Protein AF-A0A2P5FVZ5-F1 (afdb_monomer_lite)

Sequence (136 aa):
MAKGSSAVVSTIKAYTLPLVLFFGALFYQVVLIPKSFPPSHYDVLQIKKSSSMEEVNEAYEKLSSKWNSDAEVLVTHEFIKVRYAYELLTNPSWKKNYDIFGIEEQIDVLEKAKEQFVGRKFSSLELPLLDSVLPA

Foldseek 3Di:
DPPPPVVVVVVCVVCVVVVVVVVVVVVCCVPVVVVPDDQDLCVLLPHDLPDDLVSLVVSLCVVVVVLVVDQADADALSNLSNLVSSVQCNDPVSSVCCVVPVDDPCVVLSVVLCVVRGRHGPVPDDPPSSVVRDDD

Organism: Trema orientale (NCBI:txid63057)

InterPro domains:
  IPR001623 DnaJ domain [PF00226] (41-99)
  IPR001623 DnaJ domain [PS50076] (40-102)
  IPR001623 DnaJ domain [cd06257] (41-91)
  IPR018253 DnaJ domain, conserved site [PS00636] (79-98)
  IPR036869 Chaperone J-domain superfamily [G3DSA:1.10.287.110] (34-123)
  IPR036869 Chaperone J-domain superfamily [SSF46565] (29-103)
  IPR052448 DnaJ Homolog Subfamily C Member 16 [PTHR44303] (14-132)

Radius of gyration: 25.11 Å; chains: 1; bounding box: 48×31×86 Å

pLDDT: mean 78.77, std 11.86, range [45.69, 94.5]

Secondary structure (DSSP, 8-state):
--HHHHHHHHHHHHHHHHHHHHHHHHHHHHHHGGGSSPPPHHHHT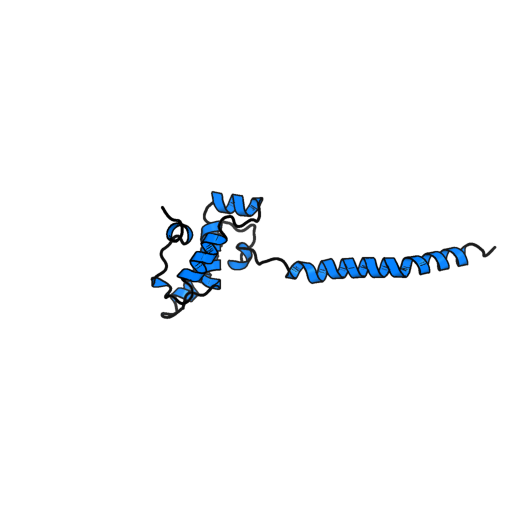T--TT--HHHHHHHHHHHHHHHHTSTT-B--HHHHHHHHHHHHHHSHHHHHHHHHH---TTHHHHHHHHHHHTTSBGGG--SSHHHHHS--

Structure (mmCIF, N/CA/C/O backbone):
data_AF-A0A2P5FVZ5-F1
#
_entry.id   AF-A0A2P5FVZ5-F1
#
loop_
_atom_site.group_PDB
_atom_site.id
_atom_site.type_symbol
_atom_site.label_atom_id
_atom_site.label_alt_id
_atom_site.label_comp_id
_atom_site.label_asym_id
_atom_site.label_entity_id
_atom_site.label_seq_id
_atom_site.pdbx_PDB_ins_code
_atom_site.Cartn_x
_atom_site.Cartn_y
_atom_site.Cartn_z
_atom_site.occupancy
_atom_site.B_iso_or_equiv
_atom_site.auth_seq_id
_atom_site.auth_comp_id
_atom_site.auth_asym_id
_atom_site.auth_atom_id
_atom_site.pdbx_PDB_model_num
ATOM 1 N N . MET A 1 1 ? 25.393 8.615 -63.261 1.00 45.69 1 MET A N 1
ATOM 2 C CA . MET A 1 1 ? 25.422 8.911 -61.809 1.00 45.69 1 MET A CA 1
ATOM 3 C C . MET A 1 1 ? 24.316 8.106 -61.120 1.00 45.69 1 MET A C 1
ATOM 5 O O . MET A 1 1 ? 23.171 8.505 -61.214 1.00 45.69 1 MET A O 1
ATOM 9 N N . ALA A 1 2 ? 24.607 6.949 -60.508 1.00 53.53 2 ALA A N 1
ATOM 10 C CA . ALA A 1 2 ? 23.589 6.137 -59.802 1.00 53.53 2 ALA A CA 1
ATOM 11 C C . ALA A 1 2 ? 24.167 5.298 -58.639 1.00 53.53 2 ALA A C 1
ATOM 13 O O . ALA A 1 2 ? 23.604 4.283 -58.246 1.00 53.53 2 ALA A O 1
ATOM 14 N N . LYS A 1 3 ? 25.323 5.689 -58.083 1.00 53.91 3 LYS A N 1
ATOM 15 C CA . LYS A 1 3 ? 26.037 4.883 -57.073 1.00 53.91 3 LYS A CA 1
ATOM 16 C C . LYS A 1 3 ? 25.530 5.108 -55.636 1.00 53.91 3 LYS A C 1
ATOM 18 O O . LYS A 1 3 ? 25.760 4.270 -54.776 1.00 53.91 3 LYS A O 1
ATOM 23 N N . GLY A 1 4 ? 24.803 6.205 -55.390 1.00 57.62 4 GLY A N 1
ATOM 24 C CA . GLY A 1 4 ? 24.310 6.580 -54.057 1.00 57.62 4 GLY A CA 1
ATOM 25 C C . GLY A 1 4 ? 23.081 5.800 -53.577 1.00 57.62 4 GLY A C 1
ATOM 26 O O . GLY A 1 4 ? 22.993 5.495 -52.396 1.00 57.62 4 GLY A O 1
ATOM 27 N N . SER A 1 5 ? 22.165 5.418 -54.479 1.00 59.81 5 SER A N 1
ATOM 28 C CA . SER A 1 5 ? 20.884 4.777 -54.120 1.00 59.81 5 SER A CA 1
ATOM 29 C C . SER A 1 5 ? 21.044 3.322 -53.652 1.00 59.81 5 SER A C 1
ATOM 31 O O . SER A 1 5 ? 20.400 2.899 -52.697 1.00 59.81 5 SER A O 1
ATOM 33 N N . SER A 1 6 ? 21.967 2.561 -54.248 1.00 61.28 6 SER A N 1
ATOM 34 C CA . SER A 1 6 ? 22.202 1.167 -53.843 1.00 61.28 6 SER A CA 1
ATOM 35 C C . SER A 1 6 ? 22.871 1.049 -52.470 1.00 61.28 6 SER A C 1
ATOM 37 O O . SER A 1 6 ? 22.603 0.089 -51.754 1.00 61.28 6 SER A O 1
ATOM 39 N N . ALA A 1 7 ? 23.731 2.003 -52.098 1.00 63.78 7 ALA A N 1
ATOM 40 C CA . ALA A 1 7 ? 24.428 1.977 -50.815 1.00 63.78 7 ALA A CA 1
ATOM 41 C C . ALA A 1 7 ? 23.463 2.247 -49.652 1.00 63.78 7 ALA A C 1
ATOM 43 O O . ALA A 1 7 ? 23.459 1.498 -48.681 1.00 63.78 7 ALA A O 1
ATOM 44 N N . VAL A 1 8 ? 22.580 3.247 -49.785 1.00 71.81 8 VAL A N 1
ATOM 45 C CA . VAL A 1 8 ? 21.575 3.555 -48.752 1.00 71.81 8 VAL A CA 1
ATOM 46 C C . VAL A 1 8 ? 20.582 2.411 -48.545 1.00 71.81 8 VAL A C 1
ATOM 48 O O . VAL A 1 8 ? 20.258 2.102 -47.404 1.00 71.81 8 VAL A O 1
ATOM 51 N N . VAL A 1 9 ? 20.160 1.713 -49.605 1.00 71.81 9 VAL A N 1
ATOM 52 C CA . VAL A 1 9 ? 19.244 0.561 -49.493 1.00 71.81 9 VAL A CA 1
ATOM 53 C C . VAL A 1 9 ? 19.888 -0.606 -48.734 1.00 71.81 9 VAL A C 1
ATOM 55 O O . VAL A 1 9 ? 19.224 -1.240 -47.912 1.00 71.81 9 VAL A O 1
ATOM 58 N N . SER A 1 10 ? 21.175 -0.877 -48.964 1.00 71.06 10 SER A N 1
ATOM 59 C CA . SER A 1 10 ? 21.912 -1.921 -48.238 1.00 71.06 10 SER A CA 1
ATOM 60 C C . SER A 1 10 ? 22.094 -1.574 -46.760 1.00 71.06 10 SER A C 1
ATOM 62 O O . SER A 1 10 ? 21.882 -2.427 -45.898 1.00 71.06 10 SER A O 1
ATOM 64 N N . THR A 1 11 ? 22.402 -0.311 -46.460 1.00 76.38 11 THR A N 1
ATOM 65 C CA . THR A 1 11 ? 22.504 0.194 -45.086 1.00 76.38 11 THR A CA 1
ATOM 66 C C . THR A 1 11 ? 21.164 0.070 -44.353 1.00 76.38 11 THR A C 1
ATOM 68 O O . THR A 1 11 ? 21.115 -0.468 -43.252 1.00 76.38 11 THR A O 1
ATOM 71 N N . ILE A 1 12 ? 20.051 0.465 -44.980 1.00 80.12 12 ILE A N 1
ATOM 72 C CA . ILE A 1 12 ? 18.708 0.369 -44.380 1.00 80.12 12 ILE A CA 1
ATOM 73 C C . ILE A 1 12 ? 18.360 -1.083 -44.023 1.00 80.12 12 ILE A C 1
ATOM 75 O O . ILE A 1 12 ? 17.894 -1.349 -42.915 1.00 80.12 12 ILE A O 1
ATOM 79 N N . LYS A 1 13 ? 18.633 -2.042 -44.917 1.00 77.81 13 LYS A N 1
ATOM 80 C CA . LYS A 1 13 ? 18.353 -3.467 -44.666 1.00 77.81 13 LYS A CA 1
ATOM 81 C C . LYS A 1 13 ? 19.178 -4.039 -43.509 1.00 77.81 13 LYS A C 1
ATOM 83 O O . LYS A 1 13 ? 18.634 -4.807 -42.721 1.00 77.81 13 LYS A O 1
ATOM 88 N N . ALA A 1 14 ? 20.442 -3.633 -43.369 1.00 83.69 14 ALA A N 1
ATOM 89 C CA . ALA A 1 14 ? 21.309 -4.082 -42.276 1.00 83.69 14 ALA A CA 1
ATOM 90 C C . ALA A 1 14 ? 20.817 -3.607 -40.896 1.00 83.69 14 ALA A C 1
ATOM 92 O O . ALA A 1 14 ? 20.914 -4.349 -39.921 1.00 83.69 14 ALA A O 1
ATOM 93 N N . TYR A 1 15 ? 20.238 -2.403 -40.820 1.00 87.06 15 TYR A N 1
ATOM 94 C CA . TYR A 1 15 ? 19.726 -1.843 -39.565 1.00 87.06 15 TYR A CA 1
ATOM 95 C C . TYR A 1 15 ? 18.240 -2.119 -39.308 1.00 87.06 15 TYR A C 1
ATOM 97 O O . TYR A 1 15 ? 17.776 -1.903 -38.194 1.00 87.06 15 TYR A O 1
ATOM 105 N N . THR A 1 16 ? 17.491 -2.645 -40.283 1.00 89.94 16 THR A N 1
ATOM 106 C CA . THR A 1 16 ? 16.055 -2.938 -40.107 1.00 89.94 16 THR A CA 1
ATOM 107 C C . THR A 1 16 ? 15.824 -3.971 -39.003 1.00 89.94 16 THR A C 1
ATOM 109 O O . THR A 1 16 ? 14.971 -3.771 -38.144 1.00 89.94 16 THR A O 1
ATOM 112 N N . LEU A 1 17 ? 16.609 -5.053 -38.981 1.00 90.88 17 LEU A N 1
ATOM 113 C CA . LEU A 1 17 ? 16.480 -6.104 -37.970 1.00 90.88 17 LEU A CA 1
ATOM 114 C C . LEU A 1 17 ? 16.779 -5.608 -36.540 1.00 90.88 17 LEU A C 1
ATOM 116 O O . LEU A 1 17 ? 15.910 -5.775 -35.684 1.00 90.88 17 LEU A O 1
ATOM 120 N N . PRO A 1 18 ? 17.930 -4.967 -36.243 1.00 92.00 18 PRO A N 1
ATOM 121 C CA . PRO A 1 18 ? 18.177 -4.444 -34.901 1.00 92.00 18 PRO A CA 1
ATOM 122 C C . PRO A 1 18 ? 17.191 -3.335 -34.511 1.00 92.00 18 PRO A C 1
ATOM 124 O O . PRO A 1 18 ? 16.833 -3.245 -33.342 1.00 92.00 18 PRO A O 1
ATOM 127 N N . LEU A 1 19 ? 16.693 -2.536 -35.463 1.00 91.94 19 LEU A N 1
ATOM 128 C CA . LEU A 1 19 ? 15.691 -1.502 -35.190 1.00 91.94 19 LEU A CA 1
ATOM 129 C C . LEU A 1 19 ? 14.338 -2.107 -34.784 1.00 91.94 19 LEU A C 1
ATOM 131 O O . LEU A 1 19 ? 13.738 -1.666 -33.807 1.00 91.94 19 LEU A O 1
ATOM 135 N N . VAL A 1 20 ? 13.876 -3.145 -35.488 1.00 94.50 20 VAL A N 1
ATOM 136 C CA . VAL A 1 20 ? 12.646 -3.873 -35.129 1.00 94.50 20 VAL A CA 1
ATOM 137 C C . VAL A 1 20 ? 12.799 -4.565 -33.776 1.00 94.50 20 VAL A C 1
ATOM 139 O O . VAL A 1 20 ? 11.885 -4.495 -32.959 1.00 94.50 20 VAL A O 1
ATOM 142 N N . LEU A 1 21 ? 13.955 -5.178 -33.500 1.00 94.19 21 LEU A N 1
ATOM 143 C CA . LEU A 1 21 ? 14.230 -5.775 -32.190 1.00 94.19 21 LEU A CA 1
ATOM 144 C C . LEU A 1 21 ? 14.253 -4.723 -31.075 1.00 94.19 21 LEU A C 1
ATOM 146 O O . LEU A 1 21 ? 13.701 -4.966 -30.006 1.00 94.19 21 LEU A O 1
ATOM 150 N N . PHE A 1 22 ? 14.828 -3.546 -31.330 1.00 94.12 22 PHE A N 1
ATOM 151 C CA . PHE A 1 22 ? 14.845 -2.437 -30.380 1.00 94.12 22 PHE A CA 1
ATOM 152 C C . PHE A 1 22 ? 13.429 -1.948 -30.056 1.00 94.12 22 PHE A C 1
ATOM 154 O O . PHE A 1 22 ? 13.058 -1.885 -28.888 1.00 94.12 22 PHE A O 1
ATOM 161 N N . PHE A 1 23 ? 12.598 -1.680 -31.068 1.00 94.19 23 PHE A N 1
ATOM 162 C CA . PHE A 1 23 ? 11.208 -1.273 -30.837 1.00 94.19 23 PHE A CA 1
ATOM 163 C C . PHE A 1 23 ? 10.352 -2.386 -30.225 1.00 94.19 23 PHE A C 1
ATOM 165 O O . PHE A 1 23 ? 9.499 -2.100 -29.389 1.00 94.19 23 PHE A O 1
ATOM 172 N N . GLY A 1 24 ? 10.595 -3.647 -30.585 1.00 93.69 24 GLY A N 1
ATOM 173 C CA . GLY A 1 24 ? 9.948 -4.799 -29.959 1.00 93.69 24 GLY A CA 1
ATOM 174 C C . GLY A 1 24 ? 10.302 -4.922 -28.477 1.00 93.69 24 GLY A C 1
ATOM 175 O O . GLY A 1 24 ? 9.415 -5.134 -27.654 1.00 93.69 24 GLY A O 1
ATOM 176 N N . ALA A 1 25 ? 11.570 -4.710 -28.119 1.00 90.19 25 ALA A N 1
ATOM 177 C CA . ALA A 1 25 ? 12.020 -4.680 -26.731 1.00 90.19 25 ALA A CA 1
ATOM 178 C C . ALA A 1 25 ? 11.433 -3.485 -25.964 1.00 90.19 25 ALA A C 1
ATOM 180 O O . ALA A 1 25 ? 10.960 -3.665 -24.844 1.00 90.19 25 ALA A O 1
ATOM 181 N N . LEU A 1 26 ? 11.382 -2.293 -26.569 1.00 91.88 26 LEU A N 1
ATOM 182 C CA . LEU A 1 26 ? 10.725 -1.128 -25.965 1.00 91.88 26 LEU A CA 1
ATOM 183 C C . LEU A 1 26 ? 9.229 -1.377 -25.734 1.00 91.88 26 LEU A C 1
ATOM 185 O O . LEU A 1 26 ? 8.710 -1.077 -24.663 1.00 91.88 26 LEU A O 1
ATOM 189 N N . PHE A 1 27 ? 8.534 -1.966 -26.707 1.00 89.88 27 PHE A N 1
ATOM 190 C CA . PHE A 1 27 ? 7.123 -2.320 -26.568 1.00 89.88 27 PHE A CA 1
ATOM 191 C C . PHE A 1 27 ? 6.909 -3.372 -25.474 1.00 89.88 27 PHE A C 1
ATOM 193 O O . PHE A 1 27 ? 6.020 -3.218 -24.637 1.00 89.88 27 PHE A O 1
ATOM 200 N N . TYR A 1 28 ? 7.762 -4.400 -25.432 1.00 86.88 28 TYR A N 1
ATOM 201 C CA . TYR A 1 28 ? 7.768 -5.409 -24.373 1.00 86.88 28 TYR A CA 1
ATOM 202 C C . TYR A 1 28 ? 7.928 -4.753 -22.997 1.00 86.88 28 TYR A C 1
ATOM 204 O O . TYR A 1 28 ? 7.148 -5.026 -22.087 1.00 86.88 28 TYR A O 1
ATOM 212 N N . GLN A 1 29 ? 8.889 -3.838 -22.854 1.00 85.50 29 GLN A N 1
ATOM 213 C CA . GLN A 1 29 ? 9.106 -3.104 -21.612 1.00 85.50 29 GLN A CA 1
ATOM 214 C C . GLN A 1 29 ? 7.876 -2.279 -21.211 1.00 85.50 29 GLN A C 1
ATOM 216 O O . GLN A 1 29 ? 7.427 -2.368 -20.073 1.00 85.50 29 GLN A O 1
ATOM 221 N N . VAL A 1 30 ? 7.283 -1.520 -22.134 1.00 84.88 30 VAL A N 1
ATOM 222 C CA . VAL A 1 30 ? 6.138 -0.647 -21.824 1.00 84.88 30 VAL A CA 1
ATOM 223 C C . VAL A 1 30 ? 4.864 -1.435 -21.504 1.00 84.88 30 VAL A C 1
ATOM 225 O O . VAL A 1 30 ? 4.095 -1.008 -20.648 1.00 84.88 30 VAL A O 1
ATOM 228 N N . VAL A 1 31 ? 4.619 -2.573 -22.159 1.00 82.88 31 VAL A N 1
ATOM 229 C CA . VAL A 1 31 ? 3.350 -3.312 -22.016 1.00 82.88 31 VAL A CA 1
ATOM 230 C C . VAL A 1 31 ? 3.402 -4.384 -20.930 1.00 82.88 31 VAL A C 1
ATOM 232 O O . VAL A 1 31 ? 2.395 -4.612 -20.257 1.00 82.88 31 VAL A O 1
ATOM 235 N N . LEU A 1 32 ? 4.548 -5.038 -20.722 1.00 71.44 32 LEU A N 1
ATOM 236 C CA . LEU A 1 32 ? 4.638 -6.171 -19.793 1.00 71.44 32 LEU A CA 1
ATOM 237 C C . LEU A 1 32 ? 5.170 -5.795 -18.411 1.00 71.44 32 LEU A C 1
ATOM 239 O O . LEU A 1 32 ? 4.754 -6.407 -17.432 1.00 71.44 32 LEU A O 1
ATOM 243 N N . ILE A 1 33 ? 6.018 -4.769 -18.289 1.00 66.81 33 ILE A N 1
ATOM 244 C CA . ILE A 1 33 ? 6.546 -4.337 -16.985 1.00 66.81 33 ILE A CA 1
ATOM 245 C C . ILE A 1 33 ? 5.496 -3.690 -16.059 1.00 66.81 33 ILE A C 1
ATOM 247 O O . ILE A 1 33 ? 5.558 -3.978 -14.862 1.00 66.81 33 ILE A O 1
ATOM 251 N N . PRO A 1 34 ? 4.511 -2.875 -16.505 1.00 62.62 34 PRO A N 1
ATOM 252 C CA . PRO A 1 34 ? 3.636 -2.168 -15.561 1.00 62.62 34 PRO A CA 1
ATOM 253 C C . PRO A 1 34 ? 2.726 -3.098 -14.745 1.00 62.62 34 PRO A C 1
ATOM 255 O O . PRO A 1 34 ? 2.198 -2.682 -13.721 1.00 62.62 34 PRO A O 1
ATOM 258 N N . LYS A 1 35 ? 2.549 -4.359 -15.163 1.00 60.66 35 LYS A N 1
ATOM 259 C CA . LYS A 1 35 ? 1.784 -5.374 -14.418 1.00 60.66 35 LYS A CA 1
ATOM 260 C C . LYS A 1 35 ? 2.607 -6.114 -13.355 1.00 60.66 35 LYS A C 1
ATOM 262 O O . LYS A 1 35 ? 2.028 -6.888 -12.601 1.00 60.66 35 LYS A O 1
ATOM 267 N N . SER A 1 36 ? 3.922 -5.916 -13.310 1.00 59.69 36 SER A N 1
ATOM 268 C CA . SER A 1 36 ? 4.832 -6.706 -12.470 1.00 59.69 36 SER A CA 1
ATOM 269 C C . SER A 1 36 ? 5.144 -6.062 -11.121 1.00 59.69 36 SER A C 1
ATOM 271 O O . SER A 1 36 ? 5.840 -6.672 -10.312 1.00 59.69 36 SER A O 1
ATOM 273 N N . PHE A 1 37 ? 4.676 -4.835 -10.874 1.00 63.28 37 PHE A N 1
ATOM 274 C CA . PHE A 1 37 ? 4.922 -4.163 -9.604 1.00 63.28 37 PHE A CA 1
ATOM 275 C C . PHE A 1 37 ? 3.875 -4.592 -8.569 1.00 63.28 37 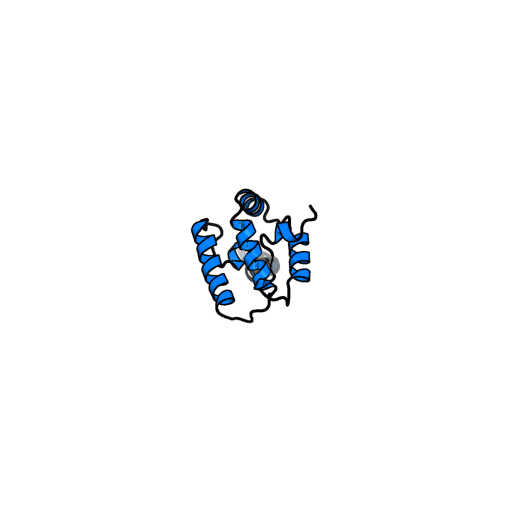PHE A C 1
ATOM 277 O O . PHE A 1 37 ? 2.684 -4.612 -8.897 1.00 63.28 37 PHE A O 1
ATOM 284 N N . PRO A 1 38 ? 4.282 -4.955 -7.339 1.00 70.44 38 PRO A N 1
ATOM 285 C CA . PRO A 1 38 ? 3.328 -5.270 -6.289 1.00 70.44 38 PRO A CA 1
ATOM 286 C C . PRO A 1 38 ? 2.417 -4.058 -6.028 1.00 70.44 38 PRO A C 1
ATOM 288 O O . PRO A 1 38 ? 2.889 -2.919 -6.095 1.00 70.44 38 PRO A O 1
ATOM 291 N N . PRO A 1 39 ? 1.118 -4.283 -5.760 1.00 77.25 39 PRO A N 1
ATOM 292 C CA . PRO A 1 39 ? 0.186 -3.201 -5.470 1.00 77.25 39 PRO A CA 1
ATOM 293 C C . PRO A 1 39 ? 0.664 -2.402 -4.256 1.00 77.25 39 PRO A C 1
ATOM 295 O O . PRO A 1 39 ? 1.031 -2.979 -3.231 1.00 77.25 39 PRO A O 1
ATOM 298 N N . SER A 1 40 ? 0.650 -1.076 -4.374 1.00 86.19 40 SER A N 1
ATOM 299 C CA . SER A 1 40 ? 1.001 -0.175 -3.278 1.00 86.19 40 SER A CA 1
ATOM 300 C C . SER A 1 40 ? -0.056 -0.219 -2.170 1.00 86.19 40 SER A C 1
ATOM 302 O O . SER A 1 40 ? -1.220 -0.516 -2.423 1.00 86.19 40 SER A O 1
ATOM 304 N N . HIS A 1 41 ? 0.293 0.174 -0.942 1.00 88.44 41 HIS A N 1
ATOM 305 C CA . HIS A 1 41 ? -0.694 0.393 0.123 1.00 88.44 41 HIS A CA 1
ATOM 306 C C . HIS A 1 41 ? -1.750 1.444 -0.236 1.00 88.44 41 HIS A C 1
ATOM 308 O O . HIS A 1 41 ? -2.891 1.342 0.212 1.00 88.44 41 HIS A O 1
ATOM 314 N N . TYR A 1 42 ? -1.402 2.405 -1.096 1.00 90.31 42 TYR A N 1
ATOM 315 C CA . TYR A 1 42 ? -2.375 3.330 -1.674 1.00 90.31 42 TYR A CA 1
ATOM 316 C C . TYR A 1 42 ? -3.378 2.592 -2.575 1.00 90.31 42 TYR A C 1
ATOM 318 O O . TYR A 1 42 ? -4.581 2.821 -2.466 1.00 90.31 42 TYR A O 1
ATOM 326 N N . ASP A 1 43 ? -2.909 1.640 -3.389 1.00 89.56 43 ASP A N 1
ATOM 327 C CA . ASP A 1 43 ? -3.763 0.819 -4.257 1.00 89.56 43 ASP A CA 1
ATOM 328 C C . ASP A 1 43 ? -4.649 -0.137 -3.445 1.00 89.56 43 ASP A C 1
ATOM 330 O O . ASP A 1 43 ? -5.808 -0.357 -3.799 1.00 89.56 43 ASP A O 1
ATOM 334 N N . VAL A 1 44 ? -4.134 -0.663 -2.325 1.00 89.81 44 VAL A N 1
ATOM 335 C CA . VAL A 1 44 ? -4.889 -1.511 -1.385 1.00 89.81 44 VAL A CA 1
ATOM 336 C C . VAL A 1 44 ? -6.079 -0.752 -0.787 1.00 89.81 44 VAL A C 1
ATOM 338 O O . VAL A 1 44 ? -7.171 -1.310 -0.683 1.00 89.81 44 VAL A O 1
ATOM 341 N N . LEU A 1 45 ? -5.896 0.526 -0.443 1.00 90.12 45 LEU A N 1
ATOM 342 C CA . LEU A 1 45 ? -6.980 1.410 0.003 1.00 90.12 45 LEU A CA 1
ATOM 343 C C . LEU A 1 45 ? -7.777 2.037 -1.154 1.00 90.12 45 LEU A C 1
ATOM 345 O O . LEU A 1 45 ? -8.755 2.735 -0.904 1.00 90.12 45 LEU A O 1
ATOM 349 N N . GLN A 1 46 ? -7.405 1.768 -2.410 1.00 89.75 46 GLN A N 1
ATOM 350 C CA . GLN A 1 46 ? -8.017 2.338 -3.618 1.00 89.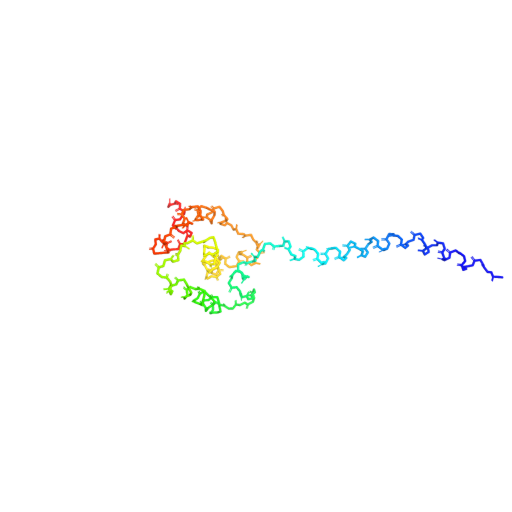75 46 GLN A CA 1
ATOM 351 C C . GLN A 1 46 ? -7.972 3.874 -3.670 1.00 89.75 46 GLN A C 1
ATOM 353 O O . GLN A 1 46 ? -8.873 4.522 -4.208 1.00 89.75 46 GLN A O 1
ATOM 358 N N . ILE A 1 47 ? -6.905 4.457 -3.128 1.00 92.56 47 ILE A N 1
ATOM 359 C CA . ILE A 1 47 ? -6.663 5.901 -3.088 1.00 92.56 47 ILE A CA 1
ATOM 360 C C . ILE A 1 47 ? -5.422 6.268 -3.903 1.00 92.56 47 ILE A C 1
ATOM 362 O O . ILE A 1 47 ? -4.631 5.417 -4.307 1.00 92.56 47 ILE A O 1
ATOM 366 N N . LYS A 1 48 ? -5.233 7.563 -4.159 1.00 89.12 48 LYS A N 1
ATOM 367 C CA . LYS A 1 48 ? -4.051 8.050 -4.879 1.00 89.12 48 LYS A CA 1
ATOM 368 C C . LYS A 1 48 ? -2.906 8.280 -3.893 1.00 89.12 48 LYS A C 1
ATOM 370 O O . LYS A 1 48 ? -3.126 8.631 -2.741 1.00 89.12 48 LYS A O 1
ATOM 375 N N . LYS A 1 49 ? -1.656 8.205 -4.361 1.00 85.00 49 LYS A N 1
ATOM 376 C CA . LYS A 1 49 ? -0.479 8.557 -3.537 1.00 85.00 49 LYS A CA 1
ATOM 377 C C . LYS A 1 49 ? -0.522 10.004 -3.006 1.00 85.00 49 LYS A C 1
ATOM 379 O O . LYS A 1 49 ? 0.063 10.305 -1.975 1.00 85.00 49 LYS A O 1
ATOM 384 N N . SER A 1 50 ? -1.234 10.899 -3.695 1.00 84.00 50 SER A N 1
ATOM 385 C CA . SER A 1 50 ? -1.442 12.295 -3.288 1.00 84.00 50 SER A CA 1
ATOM 386 C C . SER A 1 50 ? -2.622 12.504 -2.328 1.00 84.00 50 SER A C 1
ATOM 388 O O . SER A 1 50 ? -3.008 13.649 -2.108 1.00 84.00 50 SER A O 1
ATOM 390 N N . SER A 1 51 ? -3.236 11.432 -1.823 1.00 87.44 51 SER A N 1
ATOM 391 C CA . SER A 1 51 ? -4.416 11.509 -0.962 1.00 87.44 51 SER A CA 1
ATOM 392 C C . SER A 1 51 ? -4.097 12.051 0.433 1.00 87.44 51 SER A C 1
ATOM 394 O O . SER A 1 51 ? -3.030 11.775 1.005 1.00 87.44 51 SER A O 1
ATOM 396 N N . SER A 1 52 ? -5.034 12.837 0.972 1.00 90.06 52 SER A N 1
ATOM 397 C CA . SER A 1 52 ? -4.931 13.425 2.311 1.00 90.06 52 SER A CA 1
ATOM 398 C C . SER A 1 52 ? -5.226 12.393 3.406 1.00 90.06 52 SER A C 1
ATOM 400 O O . SER A 1 52 ? -5.652 11.271 3.130 1.00 90.06 52 SER A O 1
ATOM 402 N N . MET A 1 53 ? -4.979 12.759 4.667 1.00 88.62 53 MET A N 1
ATOM 403 C CA . MET A 1 53 ? -5.260 11.879 5.808 1.00 88.62 53 MET A CA 1
ATOM 404 C C . MET A 1 53 ? -6.757 11.558 5.921 1.00 88.62 53 MET A C 1
ATOM 406 O O . MET A 1 53 ? -7.144 10.443 6.265 1.00 88.62 53 MET A O 1
ATOM 410 N N . GLU A 1 54 ? -7.598 12.535 5.602 1.00 90.25 54 GLU A N 1
ATOM 411 C CA . GLU A 1 54 ? -9.051 12.413 5.630 1.00 90.25 54 GLU A CA 1
ATOM 412 C C . GLU A 1 54 ? -9.527 11.386 4.595 1.00 90.25 54 GLU A C 1
ATOM 414 O O . GLU A 1 54 ? -10.328 10.518 4.933 1.00 90.25 54 GLU A O 1
ATOM 419 N N . GLU A 1 55 ? -8.969 11.415 3.378 1.00 92.19 55 GLU A N 1
ATOM 420 C CA . GLU A 1 55 ? -9.275 10.436 2.325 1.00 92.19 55 GLU A CA 1
ATOM 421 C C . GLU A 1 55 ? -8.829 9.015 2.706 1.00 92.19 55 GLU A C 1
ATOM 423 O O . GLU A 1 55 ? -9.533 8.048 2.414 1.00 92.19 55 GLU A O 1
ATOM 428 N N . VAL A 1 56 ? -7.685 8.872 3.389 1.00 92.56 56 VAL A N 1
ATOM 429 C CA . VAL A 1 56 ? -7.219 7.575 3.921 1.00 92.56 56 VAL A CA 1
ATOM 430 C C . VAL A 1 56 ? -8.231 7.018 4.925 1.00 92.56 56 VAL A C 1
ATOM 432 O O . VAL A 1 56 ? -8.573 5.835 4.867 1.00 92.56 56 VAL A O 1
ATOM 435 N N . ASN A 1 57 ? -8.733 7.867 5.824 1.00 91.88 57 ASN A N 1
ATOM 436 C CA . ASN A 1 57 ? -9.706 7.459 6.830 1.00 91.88 57 ASN A CA 1
ATOM 437 C C . ASN A 1 57 ? -11.065 7.115 6.211 1.00 91.88 57 ASN A C 1
ATOM 439 O O . ASN A 1 57 ? -11.643 6.084 6.537 1.00 91.88 57 ASN A O 1
ATOM 443 N N . GLU A 1 58 ? -11.549 7.926 5.271 1.00 93.12 58 GLU A N 1
ATOM 444 C CA . GLU A 1 58 ? -12.804 7.663 4.561 1.00 93.12 58 GLU A CA 1
ATOM 445 C C . GLU A 1 58 ? -12.746 6.352 3.763 1.00 93.12 58 GLU A C 1
ATOM 447 O O . GLU A 1 58 ? -13.673 5.538 3.821 1.00 93.12 58 GLU A O 1
ATOM 452 N N . ALA A 1 59 ? -11.643 6.109 3.051 1.00 92.62 59 ALA A N 1
ATOM 453 C CA . ALA A 1 59 ? -11.439 4.870 2.311 1.00 92.62 59 ALA A CA 1
ATOM 454 C C . ALA A 1 59 ? -11.423 3.650 3.242 1.00 92.62 59 ALA A C 1
ATOM 456 O O . ALA A 1 59 ? -12.048 2.630 2.936 1.00 92.62 59 ALA A O 1
ATOM 457 N N . TYR A 1 60 ? -10.762 3.767 4.397 1.00 91.31 60 TYR A N 1
ATOM 458 C CA . TYR A 1 60 ? -10.754 2.715 5.405 1.00 91.31 60 TYR A CA 1
ATOM 459 C C . TYR A 1 60 ? -12.154 2.449 5.971 1.00 91.31 60 TYR A C 1
ATOM 461 O O . TYR A 1 60 ? -12.572 1.295 5.993 1.00 91.31 60 TYR A O 1
ATOM 469 N N . GLU A 1 61 ? -12.912 3.480 6.349 1.00 89.75 61 GLU A N 1
ATOM 470 C CA . GLU A 1 61 ? -14.291 3.339 6.849 1.00 89.75 61 GLU A CA 1
ATOM 471 C C . GLU A 1 61 ? -15.223 2.683 5.816 1.00 89.75 61 GLU A C 1
ATOM 473 O O . GLU A 1 61 ? -16.048 1.811 6.118 1.00 89.75 61 GLU A O 1
ATOM 478 N N . LYS A 1 62 ? -15.057 3.035 4.541 1.00 89.81 62 LYS A N 1
ATOM 479 C CA . LYS A 1 62 ? -15.809 2.419 3.443 1.00 89.81 62 LYS A CA 1
ATOM 480 C C . LYS A 1 62 ? -15.474 0.935 3.256 1.00 89.81 62 LYS A C 1
ATOM 482 O O . LYS A 1 62 ? -16.354 0.148 2.909 1.00 89.81 62 LYS A O 1
ATOM 487 N N . LEU A 1 63 ? -14.220 0.539 3.461 1.00 87.94 63 LEU A N 1
ATOM 488 C CA . LEU A 1 63 ? -13.807 -0.865 3.395 1.00 87.94 63 LEU A CA 1
ATOM 489 C C . LEU A 1 63 ? -14.224 -1.632 4.656 1.00 87.94 63 LEU A C 1
ATOM 491 O O . LEU A 1 63 ? -14.706 -2.760 4.546 1.00 87.94 63 LEU A O 1
ATOM 495 N N . SER A 1 64 ? -14.110 -1.003 5.826 1.00 82.56 64 SER A N 1
ATOM 496 C CA . SER A 1 64 ? -14.410 -1.602 7.126 1.00 82.56 64 SER A CA 1
ATOM 497 C C . SER A 1 64 ? -15.903 -1.832 7.338 1.00 82.56 64 SER A C 1
ATOM 499 O O . SER A 1 64 ? -16.299 -2.870 7.868 1.00 82.56 64 SER A O 1
ATOM 501 N N . SER A 1 65 ? -16.754 -0.922 6.865 1.00 83.25 65 SER A N 1
ATOM 502 C CA . SER A 1 65 ? -18.214 -1.064 6.937 1.00 83.25 65 SER A CA 1
ATOM 503 C C . SER A 1 65 ? -18.721 -2.343 6.264 1.00 83.25 65 SER A C 1
ATOM 505 O O . SER A 1 65 ? -19.637 -2.977 6.783 1.00 83.25 65 SER A O 1
ATOM 507 N N . LYS A 1 66 ? -18.075 -2.790 5.178 1.00 79.12 66 LYS A N 1
ATOM 508 C CA . LYS A 1 66 ? -18.395 -4.060 4.501 1.00 79.12 66 LYS A CA 1
ATOM 509 C C . LYS A 1 66 ? -18.053 -5.298 5.329 1.00 79.12 66 LYS A C 1
ATOM 511 O O . LYS A 1 66 ? -18.615 -6.359 5.087 1.00 79.12 66 LYS A O 1
ATOM 516 N N . TRP A 1 67 ? -17.102 -5.194 6.252 1.00 76.94 67 TRP A N 1
ATOM 517 C CA . TRP A 1 67 ? -16.708 -6.304 7.121 1.00 76.94 67 TRP A CA 1
ATOM 518 C C . TRP A 1 67 ? -17.525 -6.335 8.406 1.00 76.94 67 TRP A C 1
ATOM 520 O O . TRP A 1 67 ? -17.817 -7.408 8.916 1.00 76.94 67 TRP A O 1
ATOM 530 N N . ASN A 1 68 ? -17.926 -5.162 8.899 1.00 67.06 68 ASN A N 1
ATOM 531 C CA . ASN A 1 68 ? -18.767 -5.026 10.086 1.00 67.06 68 ASN A CA 1
ATOM 532 C C . ASN A 1 68 ? -20.244 -5.375 9.828 1.00 67.06 68 ASN A C 1
ATOM 534 O O . ASN A 1 68 ? -20.977 -5.627 10.781 1.00 67.06 68 ASN A O 1
ATOM 538 N N . SER A 1 69 ? -20.701 -5.380 8.570 1.00 68.75 69 SER A N 1
ATOM 539 C CA . SER A 1 69 ? -22.087 -5.724 8.226 1.00 68.75 69 SER A CA 1
ATOM 540 C C . SER A 1 69 ? -22.384 -7.226 8.241 1.00 68.75 69 SER A C 1
ATOM 542 O O . SER A 1 69 ? -23.546 -7.595 8.380 1.00 68.75 69 SER A O 1
ATOM 544 N N . ASP A 1 70 ? -21.364 -8.080 8.109 1.00 56.94 70 ASP A N 1
ATOM 545 C CA . ASP A 1 70 ? -21.515 -9.538 8.108 1.00 56.94 70 ASP A CA 1
ATOM 546 C C . ASP A 1 70 ? -20.942 -10.138 9.398 1.00 56.94 70 ASP A C 1
ATOM 548 O O . ASP A 1 70 ? -19.750 -10.053 9.690 1.00 56.94 70 ASP A O 1
ATOM 552 N N . ALA A 1 71 ? -21.802 -10.793 10.177 1.00 56.44 71 ALA A N 1
ATOM 553 C CA . ALA A 1 71 ? -21.479 -11.323 11.503 1.00 56.44 71 ALA A CA 1
ATOM 554 C C . ALA A 1 71 ? -20.439 -12.473 11.511 1.00 56.44 71 ALA A C 1
ATOM 556 O O . ALA A 1 71 ? -20.011 -12.903 12.583 1.00 56.44 71 ALA A O 1
ATOM 557 N N . GLU A 1 72 ? -20.006 -12.967 10.344 1.00 58.41 72 GLU A N 1
ATOM 558 C CA . GLU A 1 72 ? -19.076 -14.100 10.205 1.00 58.41 72 GLU A CA 1
ATOM 559 C C . GLU A 1 72 ? -17.961 -13.874 9.168 1.00 58.41 72 GLU A C 1
ATOM 561 O O . GLU A 1 72 ? -17.467 -14.824 8.558 1.00 58.41 72 GLU A O 1
ATOM 566 N N . VAL A 1 73 ? -17.508 -12.633 8.959 1.00 65.19 73 VAL A N 1
ATOM 567 C CA . VAL A 1 73 ? -16.345 -12.407 8.084 1.00 65.19 73 VAL A CA 1
ATOM 568 C C . VAL A 1 73 ? -15.078 -12.944 8.756 1.00 65.19 73 VAL A C 1
ATOM 570 O O . VAL A 1 73 ? -14.580 -12.402 9.747 1.00 65.19 73 VAL A O 1
ATOM 573 N N . LEU A 1 74 ? -14.549 -14.035 8.200 1.00 66.69 74 LEU A N 1
ATOM 574 C CA . LEU A 1 74 ? -13.227 -14.549 8.541 1.00 66.69 74 LEU A CA 1
ATOM 575 C C . LEU A 1 74 ? -12.157 -13.547 8.108 1.00 66.69 74 LEU A C 1
ATOM 577 O O . LEU A 1 74 ? -12.211 -12.975 7.015 1.00 66.69 74 LEU A O 1
ATOM 581 N N . VAL A 1 75 ? -11.145 -13.377 8.953 1.00 74.94 75 VAL A N 1
ATOM 582 C CA . VAL A 1 75 ? -9.982 -12.557 8.626 1.00 74.94 75 VAL A CA 1
ATOM 583 C C . VAL A 1 75 ? -9.252 -13.192 7.444 1.00 74.94 75 VAL A C 1
ATOM 585 O O . VAL A 1 75 ? -8.761 -14.320 7.510 1.00 74.94 75 VAL A O 1
ATOM 588 N N . THR A 1 76 ? -9.191 -12.449 6.345 1.00 80.12 76 THR A N 1
ATOM 589 C CA . THR A 1 76 ? -8.493 -12.832 5.115 1.00 80.12 76 THR A CA 1
ATOM 590 C C . THR A 1 76 ? -7.185 -12.061 4.973 1.00 80.12 76 THR A C 1
ATOM 592 O O . THR A 1 76 ? -6.970 -11.030 5.608 1.00 80.12 76 THR A O 1
ATOM 595 N N . HIS A 1 77 ? -6.299 -12.529 4.092 1.00 81.25 77 HIS A N 1
ATOM 596 C CA . HIS A 1 77 ? -5.057 -11.813 3.790 1.00 81.25 77 HIS A CA 1
ATOM 597 C C . HIS A 1 77 ? -5.303 -10.374 3.314 1.00 81.25 77 HIS A C 1
ATOM 599 O O . HIS A 1 77 ? -4.537 -9.480 3.662 1.00 81.25 77 HIS A O 1
ATOM 605 N N . GLU A 1 78 ? -6.374 -10.143 2.552 1.00 82.00 78 GLU A N 1
ATOM 606 C CA . GLU A 1 78 ? -6.745 -8.812 2.057 1.00 82.00 78 GLU A CA 1
ATOM 607 C C . GLU A 1 78 ? -7.149 -7.875 3.193 1.00 82.00 78 GLU A C 1
ATOM 609 O O . GLU A 1 78 ? -6.737 -6.719 3.212 1.00 82.00 78 GLU A O 1
ATOM 614 N N . PHE A 1 79 ? -7.869 -8.392 4.189 1.00 83.56 79 PHE A N 1
ATOM 615 C CA . PHE A 1 79 ? -8.218 -7.634 5.383 1.00 83.56 79 PHE A CA 1
ATOM 616 C C . PHE A 1 79 ? -6.960 -7.126 6.106 1.00 83.56 79 PHE A C 1
ATOM 618 O O . PHE A 1 79 ? -6.840 -5.936 6.399 1.00 83.56 79 PHE A O 1
ATOM 625 N N . ILE A 1 80 ? -5.994 -8.019 6.349 1.00 83.44 80 ILE A N 1
ATOM 626 C CA . ILE A 1 80 ? -4.764 -7.678 7.078 1.00 83.44 80 ILE A CA 1
ATOM 627 C C . ILE A 1 80 ? -3.954 -6.647 6.288 1.00 83.44 80 ILE A C 1
ATOM 629 O O . ILE A 1 80 ? -3.457 -5.685 6.868 1.00 83.44 80 ILE A O 1
ATOM 633 N N . LYS A 1 81 ? -3.879 -6.790 4.958 1.00 86.69 81 LYS A N 1
ATOM 634 C CA . LYS A 1 81 ? -3.218 -5.812 4.080 1.00 86.69 81 LYS A CA 1
ATOM 635 C C . LYS A 1 81 ? -3.880 -4.437 4.135 1.00 86.69 81 LYS A C 1
ATOM 637 O O . LYS A 1 81 ? -3.169 -3.443 4.219 1.00 86.69 81 LYS A O 1
ATOM 642 N N . VAL A 1 82 ? -5.211 -4.367 4.085 1.00 89.19 82 VAL A N 1
ATOM 643 C CA . VAL A 1 82 ? -5.956 -3.098 4.146 1.00 89.19 82 VAL A CA 1
ATOM 644 C C . VAL A 1 82 ? -5.763 -2.420 5.496 1.00 89.19 82 VAL A C 1
ATOM 646 O O . VAL A 1 82 ? -5.507 -1.219 5.552 1.00 89.19 82 VAL A O 1
ATOM 649 N N . ARG A 1 83 ? -5.841 -3.185 6.588 1.00 87.31 83 ARG A N 1
ATOM 650 C CA . ARG A 1 83 ? -5.631 -2.640 7.928 1.00 87.31 83 ARG A CA 1
ATOM 651 C C . ARG A 1 83 ? -4.199 -2.140 8.117 1.00 87.31 83 ARG A C 1
ATOM 653 O O . ARG A 1 83 ? -4.009 -1.036 8.615 1.00 87.31 83 ARG A O 1
ATOM 660 N N . TYR A 1 84 ? -3.213 -2.912 7.669 1.00 87.50 84 TYR A N 1
ATOM 661 C CA . TYR A 1 84 ? -1.810 -2.506 7.684 1.00 87.50 84 TYR A CA 1
ATOM 662 C C . TYR A 1 84 ? -1.564 -1.247 6.841 1.00 87.50 84 TYR A C 1
ATOM 664 O O . TYR A 1 84 ? -0.917 -0.314 7.306 1.00 87.50 84 TYR A O 1
ATOM 672 N N . ALA A 1 85 ? -2.142 -1.178 5.638 1.00 89.62 85 ALA A N 1
ATOM 673 C CA . ALA A 1 85 ? -2.060 -0.003 4.775 1.00 89.62 85 ALA A CA 1
ATOM 674 C C . ALA A 1 85 ? -2.619 1.252 5.462 1.00 89.62 85 ALA A C 1
ATOM 676 O O . ALA A 1 85 ? -2.010 2.315 5.381 1.00 89.62 85 ALA A O 1
ATOM 677 N N . TYR A 1 86 ? -3.744 1.127 6.171 1.00 91.06 86 TYR A N 1
ATOM 678 C CA . TYR A 1 86 ? -4.293 2.216 6.976 1.00 91.06 86 TYR A CA 1
ATOM 679 C C . TYR A 1 86 ? -3.325 2.646 8.087 1.00 91.06 86 TYR A C 1
ATOM 681 O O . TYR A 1 86 ? -2.944 3.809 8.134 1.00 91.06 86 TYR A O 1
ATOM 689 N N . GLU A 1 87 ? -2.852 1.720 8.926 1.00 88.75 87 GLU A N 1
ATOM 690 C CA . GLU A 1 87 ? -1.947 2.041 10.044 1.00 88.75 87 GLU A CA 1
ATOM 691 C C . GLU A 1 87 ? -0.637 2.694 9.571 1.00 88.75 87 GLU A C 1
ATOM 693 O O . GLU A 1 87 ? -0.177 3.680 10.157 1.00 88.75 87 GLU A O 1
ATOM 698 N N . LEU A 1 88 ? -0.080 2.205 8.462 1.00 88.75 88 LEU A N 1
ATOM 699 C CA . LEU A 1 88 ? 1.108 2.771 7.833 1.00 88.75 88 LEU A CA 1
ATOM 700 C C . LEU A 1 88 ? 0.878 4.206 7.340 1.00 88.75 88 LEU A C 1
ATOM 702 O O . LEU A 1 88 ? 1.713 5.080 7.575 1.00 88.75 88 LEU A O 1
ATOM 706 N N . LEU A 1 89 ? -0.240 4.450 6.651 1.00 89.31 89 LEU A N 1
ATOM 707 C CA . LEU A 1 89 ? -0.542 5.747 6.042 1.00 89.31 89 LEU A CA 1
ATOM 708 C C . LEU A 1 89 ? -1.074 6.774 7.049 1.00 89.31 89 LEU A C 1
ATOM 710 O O . LEU A 1 89 ? -0.941 7.977 6.810 1.00 89.31 89 LEU A O 1
ATOM 714 N N . THR A 1 90 ? -1.626 6.319 8.174 1.00 89.94 90 THR A N 1
ATOM 715 C CA . THR A 1 90 ? -2.069 7.174 9.280 1.00 89.94 90 THR A CA 1
ATOM 716 C C . THR A 1 90 ? -0.910 7.650 10.154 1.00 89.94 90 THR A C 1
ATOM 718 O O . THR A 1 90 ? -0.969 8.746 10.711 1.00 89.94 90 THR A O 1
ATOM 721 N N . ASN A 1 91 ? 0.177 6.887 10.271 1.00 88.12 91 ASN A N 1
ATOM 722 C CA . ASN A 1 91 ? 1.343 7.344 11.021 1.00 88.12 91 ASN A CA 1
ATOM 723 C C . ASN A 1 91 ? 2.232 8.249 10.140 1.00 88.12 91 ASN A C 1
ATOM 725 O O . ASN A 1 91 ? 2.812 7.768 9.167 1.00 88.12 91 ASN A O 1
ATOM 729 N N . PRO A 1 92 ? 2.418 9.545 10.469 1.00 87.81 92 PRO A N 1
ATOM 730 C CA . PRO A 1 92 ? 3.189 10.467 9.630 1.00 87.81 92 PRO A CA 1
ATOM 731 C C . PRO A 1 92 ? 4.668 10.077 9.499 1.00 87.81 92 PRO A C 1
ATOM 733 O O . PRO A 1 92 ? 5.283 10.357 8.470 1.00 87.81 92 PRO A O 1
ATOM 736 N N . SER A 1 93 ? 5.241 9.421 10.515 1.00 87.44 93 SER A N 1
ATOM 737 C CA . SER A 1 93 ? 6.619 8.921 10.467 1.00 87.44 93 SER A CA 1
ATOM 738 C C . SER A 1 93 ? 6.736 7.756 9.484 1.00 87.44 93 SER A C 1
ATOM 740 O O . SER A 1 93 ? 7.578 7.768 8.585 1.00 87.44 93 SER A O 1
ATOM 742 N N . TRP A 1 94 ? 5.829 6.783 9.596 1.00 85.94 94 TRP A N 1
ATOM 743 C CA . TRP A 1 94 ? 5.826 5.605 8.732 1.00 85.94 94 TRP A CA 1
ATOM 744 C C . TRP A 1 94 ? 5.445 5.942 7.293 1.00 85.94 94 TRP A C 1
ATOM 746 O O . TRP A 1 94 ? 6.133 5.500 6.377 1.00 85.94 94 TRP A O 1
ATOM 756 N N . LYS A 1 95 ? 4.440 6.799 7.082 1.00 88.31 95 LYS A N 1
ATOM 757 C CA . LYS A 1 95 ? 4.074 7.314 5.757 1.00 88.31 95 LYS A CA 1
ATOM 758 C C . LYS A 1 95 ? 5.253 8.000 5.078 1.00 88.31 95 LYS A C 1
ATOM 760 O O . LYS A 1 95 ? 5.532 7.722 3.916 1.00 88.31 95 LYS A O 1
ATOM 765 N N . LYS A 1 96 ? 5.987 8.853 5.801 1.00 87.75 96 LYS A N 1
ATOM 766 C CA . LYS A 1 96 ? 7.178 9.519 5.262 1.00 87.75 96 LYS A CA 1
ATOM 767 C C . LYS A 1 96 ? 8.241 8.505 4.837 1.00 87.75 96 LYS A C 1
ATOM 769 O O . LYS A 1 96 ? 8.777 8.624 3.737 1.00 87.75 96 LYS A O 1
ATOM 774 N N . ASN A 1 97 ? 8.540 7.519 5.680 1.00 86.38 97 ASN A N 1
ATOM 775 C CA . ASN A 1 97 ? 9.518 6.483 5.347 1.00 86.38 97 ASN A CA 1
ATOM 776 C C . ASN A 1 97 ? 9.057 5.654 4.139 1.00 86.38 97 ASN A C 1
ATOM 778 O O . ASN A 1 97 ? 9.836 5.438 3.213 1.00 86.38 97 ASN A O 1
ATOM 782 N N . TYR A 1 98 ? 7.780 5.274 4.093 1.00 87.56 98 TYR A N 1
ATOM 783 C CA . TYR A 1 98 ? 7.194 4.559 2.964 1.00 87.56 98 TYR A CA 1
ATOM 784 C C . TYR A 1 98 ? 7.263 5.369 1.662 1.00 87.56 98 TYR A C 1
ATOM 786 O O . TYR A 1 98 ? 7.662 4.847 0.625 1.00 87.56 98 TYR A O 1
ATOM 794 N N . ASP A 1 99 ? 6.944 6.662 1.705 1.00 88.44 99 ASP A N 1
ATOM 795 C CA . ASP A 1 99 ? 6.953 7.520 0.520 1.00 88.44 99 ASP A CA 1
ATOM 796 C C . ASP A 1 99 ? 8.362 7.776 -0.031 1.00 88.44 99 ASP A C 1
ATOM 798 O O . ASP A 1 99 ? 8.505 7.908 -1.252 1.00 88.44 99 ASP A O 1
ATOM 802 N N . ILE A 1 100 ? 9.370 7.851 0.851 1.00 88.12 100 ILE A N 1
ATOM 803 C CA . ILE A 1 100 ? 10.780 8.088 0.502 1.00 88.12 100 ILE A CA 1
ATOM 804 C C . ILE A 1 100 ? 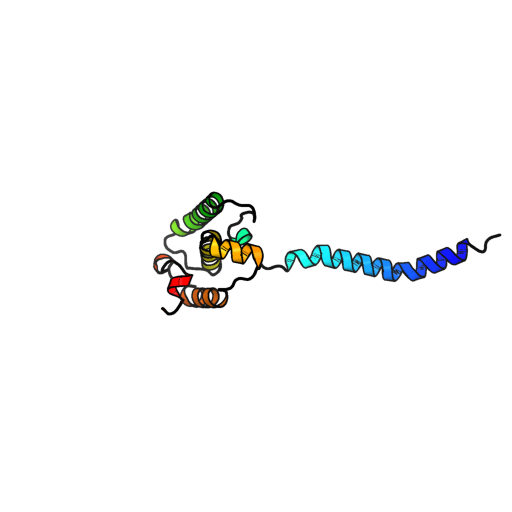11.446 6.808 0.004 1.00 88.12 100 ILE A C 1
ATOM 806 O O . ILE A 1 100 ? 12.097 6.822 -1.040 1.00 88.12 100 ILE A O 1
ATOM 810 N N . PHE A 1 101 ? 11.327 5.721 0.766 1.00 82.50 101 PHE A N 1
ATOM 811 C CA . PHE A 1 101 ? 12.093 4.505 0.516 1.00 82.50 101 PHE A CA 1
ATOM 812 C C . PHE A 1 101 ? 11.323 3.500 -0.338 1.00 82.50 101 PHE A C 1
ATOM 814 O O . PHE A 1 101 ? 11.948 2.699 -1.023 1.00 82.50 101 PHE A O 1
ATOM 821 N N . GLY A 1 102 ? 9.987 3.528 -0.327 1.00 74.50 102 GLY A N 1
ATOM 822 C CA . GLY A 1 102 ? 9.159 2.510 -0.981 1.00 74.50 102 GLY A CA 1
ATOM 823 C C . GLY A 1 102 ? 9.359 1.104 -0.405 1.00 74.50 102 GLY A C 1
ATOM 824 O O . GLY A 1 102 ? 8.952 0.130 -1.031 1.00 74.50 102 GLY A O 1
ATOM 825 N N . ILE A 1 103 ? 10.016 0.998 0.753 1.00 66.69 103 ILE A N 1
ATOM 826 C CA . ILE A 1 103 ? 10.343 -0.254 1.430 1.00 66.69 103 ILE A CA 1
ATOM 827 C C . ILE A 1 103 ? 9.440 -0.360 2.654 1.00 66.69 103 ILE A C 1
ATOM 829 O O . ILE A 1 103 ? 9.384 0.548 3.485 1.00 66.69 103 ILE A O 1
ATOM 833 N N . GLU A 1 104 ? 8.741 -1.483 2.757 1.00 68.56 104 GLU A N 1
ATOM 834 C CA . GLU A 1 104 ? 8.014 -1.874 3.957 1.00 68.56 104 GLU A CA 1
ATOM 835 C C . GLU A 1 104 ? 9.029 -2.410 4.979 1.00 68.56 104 GLU A C 1
ATOM 837 O O . GLU A 1 104 ? 9.521 -3.527 4.868 1.00 68.56 104 GLU A O 1
ATOM 842 N N . GLU A 1 105 ? 9.379 -1.612 5.987 1.00 66.56 105 GLU A N 1
ATOM 843 C CA . GLU A 1 105 ? 10.325 -2.026 7.041 1.00 66.56 105 GLU A CA 1
ATOM 844 C C . GLU A 1 105 ? 9.751 -3.137 7.947 1.00 66.56 105 GLU A C 1
ATOM 846 O O . GLU A 1 105 ? 10.475 -3.766 8.708 1.00 66.56 105 GLU A O 1
ATOM 851 N N . GLN A 1 106 ? 8.442 -3.394 7.864 1.00 70.56 106 GLN A N 1
ATOM 852 C CA . GLN A 1 106 ? 7.697 -4.268 8.776 1.00 70.56 106 GLN A CA 1
ATOM 853 C C . GLN A 1 106 ? 7.094 -5.499 8.068 1.00 70.56 106 GLN A C 1
ATOM 855 O O . GLN A 1 106 ? 6.112 -6.062 8.552 1.00 70.56 106 GLN A O 1
ATOM 860 N N . ILE A 1 107 ? 7.663 -5.931 6.932 1.00 76.31 107 ILE A N 1
ATOM 861 C CA . ILE A 1 107 ? 7.182 -7.107 6.171 1.00 76.31 107 ILE A CA 1
ATOM 862 C C . ILE A 1 107 ? 7.145 -8.359 7.054 1.00 76.31 107 ILE A C 1
ATOM 864 O O . ILE A 1 107 ? 6.135 -9.059 7.075 1.00 76.31 107 ILE A O 1
ATOM 868 N N . ASP A 1 108 ? 8.197 -8.599 7.839 1.00 75.94 108 ASP A N 1
ATOM 869 C CA . ASP A 1 108 ? 8.295 -9.776 8.713 1.00 75.94 108 ASP A CA 1
ATOM 870 C C . ASP A 1 108 ? 7.205 -9.781 9.799 1.00 75.94 108 ASP A C 1
ATOM 872 O O . ASP A 1 108 ? 6.667 -10.824 10.176 1.00 75.94 108 ASP A O 1
ATOM 876 N N . VAL A 1 109 ? 6.851 -8.596 10.303 1.00 75.44 109 VAL A N 1
ATOM 877 C CA . VAL A 1 109 ? 5.785 -8.409 11.297 1.00 75.44 109 VAL A CA 1
ATOM 878 C C . VAL A 1 109 ? 4.421 -8.646 10.649 1.00 75.44 109 VAL A C 1
ATOM 880 O O . VAL A 1 109 ? 3.566 -9.323 11.221 1.00 75.44 109 VAL A O 1
ATOM 883 N N . LEU A 1 110 ? 4.231 -8.159 9.421 1.00 77.62 110 LEU A N 1
ATOM 884 C CA . LEU A 1 110 ? 3.020 -8.387 8.637 1.00 77.62 110 LEU A CA 1
ATOM 885 C C . LEU A 1 110 ? 2.826 -9.871 8.293 1.00 77.62 110 LEU A C 1
ATOM 887 O O . LEU A 1 110 ? 1.694 -10.357 8.287 1.00 77.62 110 LEU A O 1
ATOM 891 N N . GLU A 1 111 ? 3.900 -10.594 7.988 1.00 82.38 111 GLU A N 1
ATOM 892 C CA . GLU A 1 111 ? 3.846 -12.026 7.687 1.00 82.38 111 GLU A CA 1
ATOM 893 C C . GLU A 1 111 ? 3.430 -12.836 8.919 1.00 82.38 111 GLU A C 1
ATOM 895 O O . GLU A 1 111 ? 2.469 -13.604 8.846 1.00 82.38 111 GLU A O 1
ATOM 900 N N . LYS A 1 112 ? 4.013 -12.543 10.087 1.00 82.25 112 LYS A N 1
ATOM 901 C CA . LYS A 1 112 ? 3.569 -13.114 11.370 1.00 82.25 112 LYS A CA 1
ATOM 902 C C . LYS A 1 112 ? 2.114 -12.776 11.693 1.00 82.25 112 LYS A C 1
ATOM 904 O O . LYS A 1 112 ? 1.357 -13.651 12.108 1.00 82.25 112 LYS A O 1
ATOM 909 N N . ALA A 1 113 ? 1.692 -11.531 11.463 1.00 76.94 113 ALA A N 1
ATOM 910 C CA . ALA A 1 113 ? 0.300 -11.129 11.649 1.00 76.94 113 ALA A CA 1
ATOM 911 C C . ALA A 1 113 ? -0.641 -11.927 10.728 1.00 76.94 113 ALA A C 1
ATOM 913 O O . ALA A 1 113 ? -1.704 -12.379 11.158 1.00 76.94 113 ALA A O 1
ATOM 914 N N . LYS A 1 114 ? -0.251 -12.162 9.467 1.00 80.56 114 LYS A N 1
ATOM 915 C CA . LYS A 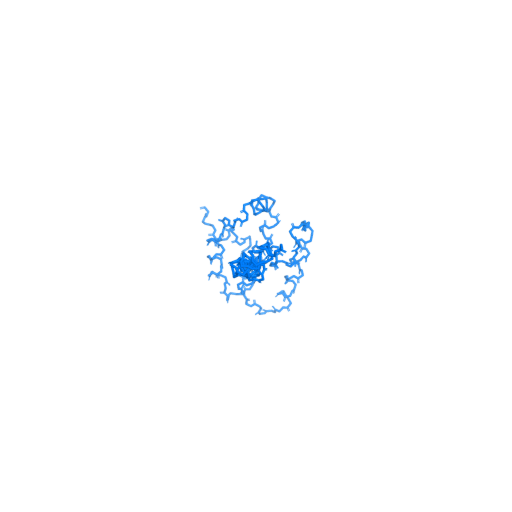1 114 ? -1.012 -13.025 8.552 1.00 80.56 114 LYS A CA 1
ATOM 916 C C . LYS A 1 114 ? -1.148 -14.433 9.109 1.00 80.56 114 LYS A C 1
ATOM 918 O O . LYS A 1 114 ? -2.263 -14.936 9.173 1.00 80.56 114 LYS A O 1
ATOM 923 N N . GLU A 1 115 ? -0.066 -15.049 9.552 1.00 81.94 115 GLU A N 1
ATOM 924 C CA . GLU A 1 115 ? -0.125 -16.400 10.117 1.00 81.94 115 GLU A CA 1
ATOM 925 C C . GLU A 1 115 ? -0.983 -16.472 11.388 1.00 81.94 115 GLU A C 1
ATOM 927 O O . GLU A 1 115 ? -1.755 -17.414 11.568 1.00 81.94 115 GLU A O 1
ATOM 932 N N . GLN A 1 116 ? -0.898 -15.460 12.253 1.00 77.94 116 GLN A N 1
ATOM 933 C CA . GLN A 1 116 ? -1.605 -15.439 13.532 1.00 77.94 116 GLN A CA 1
ATOM 934 C C . GLN A 1 116 ? -3.11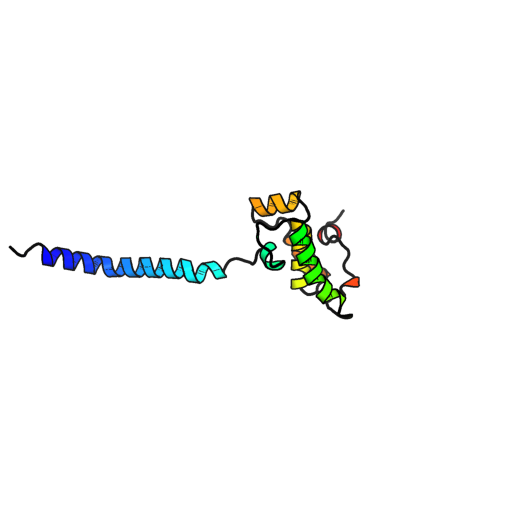3 -15.207 13.386 1.00 77.94 116 GLN A C 1
ATOM 936 O O . GLN A 1 116 ? -3.900 -15.772 14.159 1.00 77.94 116 GLN A O 1
ATOM 941 N N . PHE A 1 117 ? -3.513 -14.357 12.439 1.00 75.31 117 PHE A N 1
ATOM 942 C CA . PHE A 1 117 ? -4.876 -13.843 12.362 1.00 75.31 117 PHE A CA 1
ATOM 943 C C . PHE A 1 117 ? -5.695 -14.393 11.192 1.00 75.31 117 PHE A C 1
ATOM 945 O O . PHE A 1 117 ? -6.922 -14.355 11.272 1.00 75.31 117 PHE A O 1
ATOM 952 N N . VAL A 1 118 ? -5.081 -14.940 10.136 1.00 78.50 118 VAL A N 1
ATOM 953 C CA . VAL A 1 118 ? -5.827 -15.529 9.007 1.00 78.50 118 VAL A CA 1
ATOM 954 C C . VAL A 1 118 ? -6.705 -16.684 9.488 1.00 78.50 118 VAL A C 1
ATOM 956 O O . VAL A 1 118 ? -6.259 -17.588 10.189 1.00 78.50 118 VAL A O 1
ATOM 959 N N . GLY A 1 119 ? -7.986 -16.642 9.119 1.00 71.12 119 GLY A N 1
ATOM 960 C CA . GLY A 1 119 ? -8.978 -17.638 9.530 1.00 71.12 119 GLY A CA 1
ATOM 961 C C . GLY A 1 119 ? -9.549 -17.441 10.939 1.00 71.12 119 GLY A C 1
ATOM 962 O O . GLY A 1 119 ? -10.439 -18.197 11.330 1.00 71.12 119 GLY A O 1
ATOM 963 N N . ARG A 1 120 ? -9.109 -16.426 11.700 1.00 77.25 120 ARG A N 1
ATOM 964 C CA . ARG A 1 120 ? -9.766 -16.040 12.961 1.00 77.25 120 ARG A CA 1
ATOM 965 C C . ARG A 1 120 ? -10.957 -15.112 12.720 1.00 77.25 120 ARG A C 1
ATOM 967 O O . ARG A 1 120 ? -11.140 -14.567 11.632 1.00 77.25 120 ARG A O 1
ATOM 974 N N . LYS A 1 121 ? -11.780 -14.922 13.757 1.00 72.12 121 LYS A N 1
ATOM 975 C CA . LYS A 1 121 ? -12.864 -13.930 13.745 1.00 72.12 121 LYS A CA 1
ATOM 976 C C . LYS A 1 121 ? -12.290 -12.523 13.884 1.00 72.12 121 LYS A C 1
ATOM 978 O O . LYS A 1 121 ? -11.401 -12.303 14.707 1.00 72.12 121 LYS A O 1
ATOM 983 N N . PHE A 1 122 ? -12.855 -11.572 13.144 1.00 67.38 122 PHE A N 1
ATOM 984 C CA . PHE A 1 122 ? -12.471 -10.155 13.186 1.00 67.38 122 PHE A CA 1
ATOM 985 C C . PHE A 1 122 ? -12.438 -9.582 14.613 1.00 67.38 122 PHE A C 1
ATOM 987 O O . PHE A 1 122 ? -11.507 -8.876 14.980 1.00 67.38 122 PHE A O 1
ATOM 994 N N . SER A 1 123 ? -13.393 -9.973 15.458 1.00 66.50 123 SER A N 1
ATOM 995 C CA . SER A 1 123 ? -13.490 -9.535 16.857 1.00 66.50 123 SER A CA 1
ATOM 996 C C . SER A 1 123 ? -12.311 -9.949 17.752 1.00 66.50 123 SER A C 1
ATOM 998 O O . SER A 1 123 ? -12.237 -9.493 18.886 1.00 66.50 123 SER A O 1
ATOM 1000 N N . SER A 1 124 ? -11.424 -10.836 17.283 1.00 66.75 124 SER A N 1
ATOM 1001 C CA . SER A 1 124 ? -10.219 -11.274 18.010 1.00 66.75 124 SER A CA 1
ATOM 1002 C C . SER A 1 124 ? -8.932 -10.570 17.574 1.00 66.75 124 SER A C 1
ATOM 1004 O O . SER A 1 124 ? -7.852 -10.948 18.023 1.00 66.75 124 SER A O 1
ATOM 1006 N N . LEU A 1 125 ? -9.027 -9.585 16.681 1.00 68.88 125 LEU A N 1
ATOM 1007 C CA . LEU A 1 125 ? -7.885 -8.770 16.289 1.00 68.88 125 LEU A CA 1
ATOM 1008 C C . LEU A 1 125 ? -7.591 -7.743 17.383 1.00 68.88 125 LEU A C 1
ATOM 1010 O O . LEU A 1 125 ? -8.406 -6.858 17.641 1.00 68.88 125 LEU A O 1
ATOM 1014 N N . GLU A 1 126 ? -6.420 -7.847 18.001 1.00 66.31 126 GLU A N 1
ATOM 1015 C CA . GLU A 1 126 ? -5.887 -6.784 18.849 1.00 66.31 126 GLU A CA 1
ATOM 1016 C C . GLU A 1 126 ? -5.257 -5.713 17.948 1.00 66.31 126 GLU A C 1
ATOM 1018 O O . GLU A 1 126 ? -4.506 -6.020 17.021 1.00 66.31 126 GLU A O 1
ATOM 1023 N N . LEU A 1 127 ? -5.633 -4.454 18.172 1.00 70.12 127 LEU A N 1
ATOM 1024 C CA . LEU A 1 127 ? -5.167 -3.296 17.409 1.00 70.12 127 LEU A CA 1
ATOM 1025 C C . LEU A 1 127 ? -4.307 -2.406 18.322 1.00 70.12 127 LEU A C 1
ATOM 1027 O O . LEU A 1 127 ? -4.713 -2.215 19.473 1.00 70.12 127 LEU A O 1
ATOM 1031 N N . PRO A 1 128 ? -3.202 -1.799 17.836 1.00 72.56 128 PRO A N 1
ATOM 1032 C CA . PRO A 1 128 ? -2.650 -1.836 16.468 1.00 72.56 128 PRO A CA 1
ATOM 1033 C C . PRO A 1 128 ? -2.009 -3.181 16.093 1.00 72.56 128 PRO A C 1
ATOM 1035 O O . PRO A 1 128 ? -1.429 -3.853 16.946 1.00 72.56 128 PRO A O 1
ATOM 1038 N N . LEU A 1 129 ? -2.062 -3.562 14.809 1.00 71.00 129 LEU A N 1
ATOM 1039 C CA . LEU A 1 129 ? -1.548 -4.866 14.360 1.00 71.00 129 LEU A CA 1
ATOM 1040 C C . LEU A 1 129 ? -0.048 -5.025 14.638 1.00 71.00 129 LEU A C 1
ATOM 1042 O O . LEU A 1 129 ? 0.387 -6.102 15.042 1.00 71.00 129 LEU A O 1
ATOM 1046 N N . LEU A 1 130 ? 0.735 -3.962 14.441 1.00 67.62 130 LEU A N 1
ATOM 1047 C CA . LEU A 1 130 ? 2.184 -4.004 14.640 1.00 67.62 130 LEU A CA 1
ATOM 1048 C C . LEU A 1 130 ? 2.579 -4.162 16.112 1.00 67.62 130 LEU A C 1
ATOM 1050 O O . LEU A 1 130 ? 3.463 -4.957 16.420 1.00 67.62 130 LEU A O 1
ATOM 1054 N N . ASP A 1 131 ? 1.889 -3.472 17.018 1.00 66.12 131 ASP A N 1
ATOM 1055 C CA . ASP A 1 131 ? 2.191 -3.533 18.451 1.00 66.12 131 ASP A CA 1
ATOM 1056 C C . ASP A 1 131 ? 1.815 -4.895 19.052 1.00 66.12 131 ASP A C 1
ATOM 1058 O O . ASP A 1 131 ? 2.464 -5.357 19.984 1.00 66.12 131 ASP A O 1
ATOM 1062 N N . SER A 1 132 ? 0.813 -5.580 18.486 1.00 61.59 132 SER A N 1
ATOM 1063 C CA . SER A 1 132 ? 0.406 -6.921 18.938 1.00 61.59 132 SER A CA 1
ATOM 1064 C C . SER A 1 132 ? 1.413 -8.036 18.604 1.00 61.59 132 SER A C 1
ATOM 1066 O O . SER A 1 132 ? 1.359 -9.115 19.194 1.00 61.59 132 SER A O 1
ATOM 1068 N N . VAL A 1 133 ? 2.321 -7.799 17.648 1.00 58.59 133 VAL A N 1
ATOM 1069 C CA . VAL A 1 133 ? 3.258 -8.809 17.116 1.00 58.59 133 VAL A CA 1
ATOM 1070 C C . VAL A 1 133 ? 4.710 -8.535 17.529 1.00 58.59 133 VAL A C 1
ATOM 1072 O O . VAL A 1 133 ? 5.540 -9.451 17.518 1.00 58.59 133 VAL A O 1
ATOM 1075 N N . LEU A 1 134 ? 5.040 -7.301 17.915 1.00 57.81 134 LEU A N 1
ATOM 1076 C CA . LEU A 1 134 ? 6.359 -6.956 18.441 1.00 57.81 134 LEU A CA 1
ATOM 1077 C C . LEU A 1 134 ? 6.508 -7.469 19.888 1.00 57.81 134 LEU A C 1
ATOM 1079 O O . LEU A 1 134 ? 5.652 -7.185 20.725 1.00 57.81 134 LEU A O 1
ATOM 1083 N N . PRO A 1 135 ? 7.577 -8.219 20.225 1.00 50.97 135 PRO A N 1
ATOM 1084 C CA . PRO A 1 135 ? 7.892 -8.479 21.623 1.00 50.97 135 PRO A CA 1
ATOM 1085 C C . PRO A 1 135 ? 8.257 -7.148 22.297 1.00 50.97 135 PRO A C 1
ATOM 1087 O O . PRO A 1 135 ? 9.052 -6.385 21.748 1.00 50.97 135 PRO A O 1
ATOM 1090 N N . ALA A 1 136 ? 7.637 -6.886 23.451 1.00 51.81 136 ALA A N 1
ATOM 1091 C CA . ALA A 1 136 ? 7.916 -5.729 24.303 1.00 51.81 136 ALA A CA 1
ATOM 1092 C C . ALA A 1 136 ? 9.401 -5.602 24.682 1.00 51.81 136 ALA A C 1
ATOM 1094 O O . ALA A 1 136 ? 10.068 -6.654 24.840 1.00 51.81 136 ALA A O 1
#